Protein AF-A0A2G9TKA8-F1 (afdb_monomer)

Mean predicted aligned error: 9.2 Å

Solvent-accessible surface area (backbone atoms only — not comparable to full-atom values): 11536 Å² total; per-residue (Å²): 102,66,48,91,56,46,83,83,70,64,50,92,95,57,88,64,69,31,33,50,34,74,67,39,73,80,37,44,69,57,46,49,47,51,35,45,64,78,29,62,93,77,58,80,80,48,44,31,68,34,29,36,48,41,60,88,51,43,60,89,69,77,93,70,85,60,54,53,51,70,66,57,49,50,53,40,50,52,50,37,55,76,67,66,36,51,73,33,65,34,60,79,76,80,86,77,62,62,91,78,66,52,57,67,46,80,58,98,88,40,83,34,40,45,54,65,101,76,85,87,88,88,89,90,74,71,53,60,44,81,92,73,56,52,80,80,68,84,44,94,73,86,84,82,88,85,86,81,86,74,94,65,91,81,93,79,58,58,34,92,53,56,82,86,77,75,85,55,66,60,99,87,38,81,108

Radius of gyration: 23.27 Å; Cα contacts (8 Å, |Δi|>4): 199; chains: 1; bounding box: 53×28×71 Å

Secondary structure (DSSP, 8-state):
--GGGGGGT--TTSPP-B--STTHHHHHHHHHHHHHHHTTTT----EEEEEESS---BTT--S---SPPHHHHHHHHHHHHHTT-EEEEETSS-----TT---EEEETTEEEEBPPS-------------S--GGGTT--SS--------SS--S----TT--S----EETTEE-

Sequence (175 aa):
DPPETIECGVISGVYATVDFGERGLLLADEYFKIQADANKKRGGPRVDSEFYTGWYRTWGEKGIERDSSASVVLELTEKLCNMNASFNYYMFHGGTNFGFWNGAEYAAGDVCANRDWIDKNWKLVRLRVRDNQYKSLDQAMGFVKYSVRLNVGGSELDCSGVKDFGYVFVNRKFE

Nearest PDB structures (foldseek):
  3wf4-assembly2_B  TM=9.419E-01  e=6.529E-07  Homo sapiens
  3wf2-assembly1_A  TM=9.491E-01  e=8.482E-07  Homo sapiens
  4mad-assembly2_B  TM=9.018E-01  e=1.414E-05  Niallia circulans
  7kh2-assembly2_B  TM=3.427E-01  e=4.982E-01  Francisella tularensis subsp. novicida
  7kh2-assembly1_C  TM=3.606E-01  e=7.877E-01  Francisella tularensis subsp. novicida

InterPro domains:
  IPR001944 Glycoside hydrolase, family 35 [PR00742] (47-62)
  IPR001944 Glycoside hydrolase, family 35 [PR00742] (85-100)
  IPR001944 Glycoside hydrolase, family 35 [PTHR23421] (17-106)
  IPR017853 Glycoside hydrolase superfamily [SSF51445] (13-108)
  IPR031330 Glycoside hydrolase 35, catalytic domain [PF01301] (7-108)

Structure (mmCIF, N/CA/C/O backbone):
data_AF-A0A2G9TKA8-F1
#
_entry.id   AF-A0A2G9TKA8-F1
#
loop_
_atom_site.group_PDB
_atom_site.id
_atom_site.type_symbol
_atom_site.label_atom_id
_atom_site.label_alt_id
_atom_site.label_comp_id
_atom_site.label_asym_id
_atom_site.label_entity_id
_atom_site.label_seq_id
_atom_site.pdbx_PDB_ins_code
_atom_site.Cartn_x
_atom_site.Cartn_y
_atom_site.Cartn_z
_atom_site.occupancy
_atom_site.B_iso_or_equiv
_atom_site.auth_seq_id
_atom_site.auth_comp_id
_atom_site.auth_asym_id
_atom_site.auth_atom_id
_atom_site.pdbx_PDB_model_num
ATOM 1 N N . ASP A 1 1 ? -7.721 2.973 4.069 1.00 58.84 1 ASP A N 1
ATOM 2 C CA . ASP A 1 1 ? -8.435 4.087 3.381 1.00 58.84 1 ASP A CA 1
ATOM 3 C C . ASP A 1 1 ? -8.869 5.164 4.369 1.00 58.84 1 ASP A C 1
ATOM 5 O O . ASP A 1 1 ? -9.143 4.815 5.513 1.00 58.84 1 ASP A O 1
ATOM 9 N N . PRO A 1 2 ? -8.927 6.455 3.978 1.00 77.25 2 PRO A N 1
ATOM 10 C CA . PRO A 1 2 ? -9.388 7.509 4.880 1.00 77.25 2 PRO A CA 1
ATOM 11 C C . PRO A 1 2 ? -10.785 7.151 5.420 1.00 77.25 2 PRO A C 1
ATOM 13 O O . PRO A 1 2 ? -11.677 6.881 4.612 1.00 77.25 2 PRO A O 1
ATOM 16 N N . PRO A 1 3 ? -11.002 7.111 6.750 1.00 87.06 3 PRO A N 1
ATOM 17 C CA . PRO A 1 3 ? -12.276 6.689 7.340 1.00 87.06 3 PRO A CA 1
ATOM 18 C C . PRO A 1 3 ? -13.502 7.401 6.751 1.00 87.06 3 PRO A C 1
ATOM 20 O O . PRO A 1 3 ? -14.589 6.834 6.686 1.00 87.06 3 PRO A O 1
ATOM 23 N N . GLU A 1 4 ? -13.326 8.622 6.255 1.00 87.25 4 GLU A N 1
ATOM 24 C CA . GLU A 1 4 ? -14.347 9.453 5.626 1.00 87.25 4 GLU A CA 1
ATOM 25 C C . GLU A 1 4 ? -14.932 8.862 4.327 1.00 87.25 4 GLU A C 1
ATOM 27 O O . GLU A 1 4 ? -16.021 9.262 3.919 1.00 87.25 4 GLU A O 1
ATOM 32 N N . THR A 1 5 ? -14.260 7.908 3.670 1.00 89.81 5 THR A N 1
ATOM 33 C CA . THR A 1 5 ? -14.741 7.275 2.424 1.00 89.81 5 THR A CA 1
ATOM 34 C C . THR A 1 5 ? -15.423 5.922 2.640 1.00 89.81 5 THR A C 1
ATOM 36 O O . THR A 1 5 ? -15.787 5.258 1.664 1.00 89.81 5 THR A O 1
ATOM 39 N N . ILE A 1 6 ? -15.654 5.519 3.899 1.00 92.12 6 ILE A N 1
ATOM 40 C CA . ILE A 1 6 ? -16.153 4.182 4.262 1.00 92.12 6 ILE A CA 1
ATOM 41 C C . ILE A 1 6 ? -17.452 3.799 3.541 1.00 92.12 6 ILE A C 1
ATOM 43 O O . ILE A 1 6 ? -17.651 2.630 3.219 1.00 92.12 6 ILE A O 1
ATOM 47 N N . GLU A 1 7 ? -18.324 4.766 3.232 1.00 90.19 7 GLU A N 1
ATOM 48 C CA . GLU A 1 7 ? -19.625 4.524 2.593 1.00 90.19 7 GLU A CA 1
ATOM 49 C C . GLU A 1 7 ? -19.508 3.770 1.260 1.00 90.19 7 GLU A C 1
ATOM 51 O O . GLU A 1 7 ? -20.378 2.963 0.933 1.00 90.19 7 GLU A O 1
ATOM 56 N N . CYS A 1 8 ? -18.413 3.974 0.523 1.00 92.69 8 CYS A N 1
ATOM 57 C CA . CYS A 1 8 ? -18.154 3.303 -0.750 1.00 92.69 8 CYS A CA 1
ATOM 58 C C . CYS A 1 8 ? -17.607 1.872 -0.593 1.00 92.69 8 CYS A C 1
ATOM 60 O O . CYS A 1 8 ? -17.604 1.119 -1.565 1.00 92.69 8 CYS A O 1
ATOM 62 N N . GLY A 1 9 ? -17.136 1.498 0.601 1.00 92.56 9 GLY A N 1
ATOM 63 C CA . GLY A 1 9 ? -16.539 0.190 0.894 1.00 92.56 9 GLY A CA 1
ATOM 64 C C . GLY A 1 9 ? -17.433 -0.757 1.703 1.00 92.56 9 GLY A C 1
ATOM 65 O O . GLY A 1 9 ? -17.139 -1.949 1.792 1.00 92.56 9 GLY A O 1
ATOM 66 N N . VAL A 1 10 ? -18.530 -0.268 2.296 1.00 93.38 10 VAL A N 1
ATOM 67 C CA . VAL A 1 10 ? -19.415 -1.100 3.130 1.00 93.38 10 VAL A CA 1
ATOM 68 C C . VAL A 1 10 ? -20.194 -2.109 2.286 1.00 93.38 10 VAL A C 1
ATOM 70 O O . VAL A 1 10 ? -20.926 -1.758 1.361 1.00 93.38 10 VAL A O 1
ATOM 73 N N . ILE A 1 11 ? -20.135 -3.377 2.695 1.00 94.56 11 ILE A N 1
ATOM 74 C CA . ILE A 1 11 ? -20.922 -4.472 2.120 1.00 94.56 11 ILE A CA 1
ATOM 75 C C . ILE A 1 11 ? -21.900 -4.999 3.172 1.00 94.56 11 ILE A C 1
ATOM 77 O O . ILE A 1 11 ? -21.547 -5.227 4.329 1.00 94.56 11 ILE A O 1
ATOM 81 N N . SER A 1 12 ? -23.156 -5.225 2.773 1.00 91.75 12 SER A N 1
ATOM 82 C CA . SER A 1 12 ? -24.187 -5.726 3.687 1.00 91.75 12 SER A CA 1
ATOM 83 C C . SER A 1 12 ? -23.801 -7.077 4.300 1.00 91.75 12 SER A C 1
ATOM 85 O O . SER A 1 12 ? -23.449 -8.014 3.589 1.00 91.75 12 SER A O 1
ATOM 87 N N . GLY A 1 13 ? -23.892 -7.179 5.628 1.00 91.56 13 GLY A N 1
ATOM 88 C CA . GLY A 1 13 ? -23.567 -8.397 6.377 1.00 91.56 13 GLY A CA 1
ATOM 89 C C . GLY A 1 13 ? -22.086 -8.551 6.745 1.00 91.56 13 GLY A C 1
ATOM 90 O O . GLY A 1 13 ? -21.770 -9.395 7.586 1.00 91.56 13 GLY A O 1
ATOM 91 N N . VAL A 1 14 ? -21.203 -7.712 6.196 1.00 95.31 14 VAL A N 1
ATOM 92 C CA . VAL A 1 14 ? -19.767 -7.677 6.505 1.00 95.31 14 VAL A CA 1
ATOM 93 C C . VAL A 1 14 ? -19.493 -6.568 7.522 1.00 95.31 14 VAL A C 1
ATOM 95 O O . VAL A 1 14 ? -20.090 -5.498 7.448 1.00 95.31 14 VAL A O 1
ATOM 98 N N . TYR A 1 15 ? -18.628 -6.836 8.502 1.00 96.56 15 TYR A N 1
ATOM 99 C CA . TYR A 1 15 ? -18.245 -5.838 9.501 1.00 96.56 15 TYR A CA 1
ATOM 100 C C . TYR A 1 15 ? -17.210 -4.881 8.911 1.00 96.56 15 TYR A C 1
ATOM 102 O O . TYR A 1 15 ? -16.149 -5.330 8.484 1.00 96.56 15 TYR A O 1
ATOM 110 N N . ALA A 1 16 ? -17.521 -3.587 8.879 1.00 96.31 16 ALA A N 1
ATOM 111 C CA . ALA A 1 16 ? -16.625 -2.576 8.334 1.00 96.31 16 ALA A CA 1
ATOM 112 C C . ALA A 1 16 ? -15.624 -2.094 9.393 1.00 96.31 16 ALA A C 1
ATOM 114 O O . ALA A 1 16 ? -15.988 -1.861 10.552 1.00 96.31 16 ALA A O 1
ATOM 115 N N . THR A 1 17 ? -14.371 -1.920 8.993 1.00 96.81 17 THR A N 1
ATOM 116 C CA . THR A 1 17 ? -13.300 -1.382 9.833 1.00 96.81 17 THR A CA 1
ATOM 117 C C . THR A 1 17 ? -12.754 -0.080 9.267 1.00 96.81 17 THR A C 1
ATOM 119 O O . THR A 1 17 ? -13.165 0.348 8.190 1.00 96.81 17 THR A O 1
ATOM 122 N N . VAL A 1 18 ? -11.933 0.605 10.056 1.00 97.19 18 VAL A N 1
ATOM 123 C CA . VAL A 1 18 ? -11.286 1.867 9.684 1.00 97.19 18 VAL A CA 1
ATOM 124 C C . VAL A 1 18 ? -9.779 1.701 9.795 1.00 97.19 18 VAL A C 1
ATOM 126 O O . VAL A 1 18 ? -9.327 0.819 10.521 1.00 97.19 18 VAL A O 1
ATOM 129 N N . ASP A 1 19 ? -9.043 2.563 9.102 1.00 96.56 19 ASP A N 1
ATOM 130 C CA . ASP A 1 19 ? -7.586 2.526 9.032 1.00 96.56 19 ASP A CA 1
ATOM 131 C C . ASP A 1 19 ? -7.037 3.915 9.346 1.00 96.56 19 ASP A C 1
ATOM 133 O O . ASP A 1 19 ? -7.462 4.902 8.731 1.00 96.56 19 ASP A O 1
ATOM 137 N N . PHE A 1 20 ? -6.105 4.031 10.290 1.00 95.38 20 PHE A N 1
ATOM 138 C CA . PHE A 1 20 ? -5.449 5.310 10.556 1.00 95.38 20 PHE A CA 1
ATOM 139 C C . PHE A 1 20 ? -4.112 5.176 11.293 1.00 95.38 20 PHE A C 1
ATOM 141 O O . PHE A 1 20 ? -3.858 4.256 12.049 1.00 95.38 20 PHE A O 1
ATOM 148 N N . GLY A 1 21 ? -3.236 6.162 11.095 1.00 93.25 21 GLY A N 1
ATOM 149 C CA . GLY A 1 21 ? -1.983 6.301 11.842 1.00 93.25 21 GLY A CA 1
ATOM 150 C C . GLY A 1 21 ? -2.039 7.458 12.833 1.00 93.25 21 GLY A C 1
ATOM 151 O O . GLY A 1 21 ? -3.073 7.746 13.428 1.00 93.25 21 GLY A O 1
ATOM 152 N N . GLU A 1 22 ? -0.937 8.198 12.923 1.00 92.44 22 GLU A N 1
ATOM 153 C CA . GLU A 1 22 ? -0.707 9.350 13.810 1.00 92.44 22 GLU A CA 1
ATOM 154 C C . GLU A 1 22 ? -1.882 10.334 13.971 1.00 92.44 22 GLU A C 1
ATOM 156 O O . GLU A 1 22 ? -2.137 10.813 15.076 1.00 92.44 22 GLU A O 1
ATOM 161 N N . ARG A 1 23 ? -2.673 10.593 12.917 1.00 92.25 23 ARG A N 1
ATOM 162 C CA . ARG A 1 23 ? -3.872 11.457 13.012 1.00 92.25 23 ARG A CA 1
ATOM 163 C C . ARG A 1 23 ? -4.904 10.943 14.028 1.00 92.25 23 ARG A C 1
ATOM 165 O O . ARG A 1 23 ? -5.673 11.740 14.563 1.00 92.25 23 ARG A O 1
ATOM 172 N N . GLY A 1 24 ? -4.898 9.646 14.333 1.00 94.81 24 GLY A N 1
ATOM 173 C CA . GLY A 1 24 ? -5.718 9.012 15.364 1.00 94.81 24 GLY A CA 1
ATOM 174 C C . GLY A 1 24 ? -5.480 9.564 16.773 1.00 94.81 24 GLY A C 1
ATOM 175 O O . GLY A 1 24 ? -6.401 9.538 17.590 1.00 94.81 24 GLY A O 1
ATOM 176 N N . LEU A 1 25 ? -4.315 10.168 17.055 1.00 95.88 25 LEU A N 1
ATOM 177 C CA . LEU A 1 25 ? -4.089 10.876 18.324 1.00 95.88 25 LEU A CA 1
ATOM 178 C C . LEU A 1 25 ? -5.159 11.948 18.560 1.00 95.88 25 LEU A C 1
ATOM 180 O O . LEU A 1 25 ? -5.669 12.085 19.674 1.00 95.88 25 LEU A O 1
ATOM 184 N N . LEU A 1 26 ? -5.568 12.636 17.493 1.00 96.38 26 LEU A N 1
ATOM 185 C CA . LEU A 1 26 ? -6.599 13.669 17.528 1.00 96.38 26 LEU A CA 1
ATOM 186 C C . LEU A 1 26 ? -7.988 13.129 17.161 1.00 96.38 26 LEU A C 1
ATOM 188 O O . LEU A 1 26 ? -8.974 13.563 17.746 1.00 96.38 26 LEU A O 1
ATOM 192 N N . LEU A 1 27 ? -8.066 12.189 16.214 1.00 96.69 27 LEU A N 1
ATOM 193 C CA . LEU A 1 27 ? -9.312 11.862 15.508 1.00 96.69 27 LEU A CA 1
ATOM 194 C C . LEU A 1 27 ? -9.878 10.463 15.794 1.00 96.69 27 LEU A C 1
ATOM 196 O O . LEU A 1 27 ? -10.920 10.124 15.242 1.00 96.69 27 LEU A O 1
ATOM 200 N N . ALA A 1 28 ? -9.259 9.645 16.656 1.00 96.94 28 ALA A N 1
ATOM 201 C CA . ALA A 1 28 ? -9.723 8.267 16.881 1.00 96.94 28 ALA A CA 1
ATOM 202 C C . ALA A 1 28 ? -11.202 8.173 17.301 1.00 96.94 28 ALA A C 1
ATOM 204 O O . ALA A 1 28 ? -11.913 7.286 16.834 1.00 96.94 28 ALA A O 1
ATOM 205 N N . ASP A 1 29 ? -11.696 9.084 18.145 1.00 97.75 29 ASP A N 1
ATOM 206 C CA . ASP A 1 29 ? -13.110 9.107 18.542 1.00 97.75 29 ASP A CA 1
ATOM 207 C C . ASP A 1 29 ? -14.048 9.353 17.349 1.00 97.75 29 ASP A C 1
ATOM 209 O O . ASP A 1 29 ? -15.088 8.701 17.230 1.00 97.75 29 ASP A O 1
ATOM 213 N N . GLU A 1 30 ? -13.665 10.251 16.440 1.00 97.19 30 GLU A N 1
ATOM 214 C CA . GLU A 1 30 ? -14.412 10.548 15.215 1.00 97.19 30 GLU A CA 1
ATOM 215 C C . GLU A 1 30 ? -14.369 9.365 14.242 1.00 97.19 30 GLU A C 1
ATOM 217 O O . GLU A 1 30 ? -15.409 8.920 13.757 1.00 97.19 30 G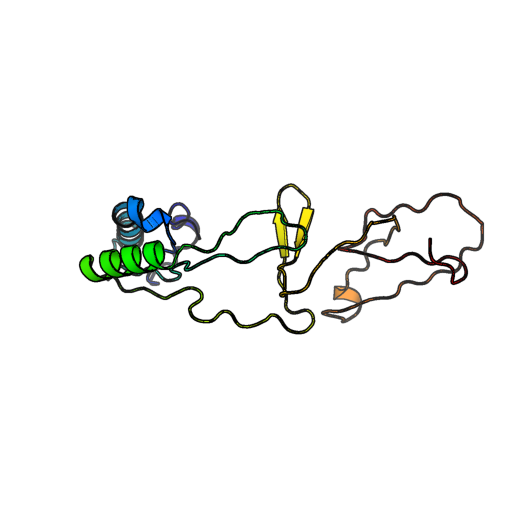LU A O 1
ATOM 222 N N . TYR A 1 31 ? -13.193 8.777 14.029 1.00 97.56 31 TYR A N 1
ATOM 223 C CA . TYR A 1 31 ? -13.033 7.615 13.157 1.00 97.56 31 TYR A CA 1
ATOM 224 C C . TYR A 1 31 ? -13.809 6.396 13.662 1.00 97.56 31 TYR A C 1
ATOM 226 O O . TYR A 1 31 ? -14.497 5.726 12.889 1.00 97.56 31 TYR A O 1
ATOM 234 N N . PHE A 1 32 ? -13.800 6.137 14.971 1.00 97.62 32 PHE A N 1
ATOM 235 C CA . PHE A 1 32 ? -14.608 5.062 15.542 1.00 97.62 32 PHE A CA 1
ATOM 236 C C . PHE A 1 32 ? -16.103 5.373 15.564 1.00 97.62 32 PHE A C 1
ATOM 238 O O . PHE A 1 32 ? -16.915 4.445 15.528 1.00 97.62 32 PHE A O 1
ATOM 245 N N . LYS A 1 33 ? -16.497 6.649 15.569 1.00 97.00 33 LYS A N 1
ATOM 246 C CA . LYS A 1 33 ? -17.891 7.028 15.334 1.00 97.00 33 LYS A CA 1
ATOM 247 C C . LYS A 1 33 ? -18.315 6.699 13.901 1.00 97.00 33 LYS A C 1
ATOM 249 O O . LYS A 1 33 ? -19.372 6.095 13.725 1.00 97.00 33 LYS A O 1
ATOM 254 N N . ILE A 1 34 ? -17.483 7.013 12.908 1.00 96.56 34 ILE A N 1
ATOM 255 C CA . ILE A 1 34 ? -17.723 6.650 11.504 1.00 96.56 34 ILE A CA 1
ATOM 256 C C . ILE A 1 34 ? -17.855 5.123 11.358 1.00 96.56 34 ILE A C 1
ATOM 258 O O . ILE A 1 34 ? -18.829 4.638 10.777 1.00 96.56 34 ILE A O 1
ATOM 262 N N . GLN A 1 35 ? -16.947 4.353 11.972 1.00 97.00 35 GLN A N 1
ATOM 263 C CA . GLN A 1 35 ? -17.034 2.888 12.014 1.00 97.00 35 GLN A CA 1
ATOM 264 C C . GLN A 1 35 ? -18.355 2.405 12.636 1.00 97.00 35 GLN A C 1
ATOM 266 O O . GLN A 1 35 ? -19.007 1.502 12.106 1.00 97.00 35 GLN A O 1
ATOM 271 N N . ALA A 1 36 ? -18.759 2.978 13.771 1.00 96.69 36 ALA A N 1
ATOM 272 C CA . ALA A 1 36 ? -19.988 2.588 14.454 1.00 96.69 36 ALA A CA 1
ATOM 273 C C . ALA A 1 36 ? -21.233 2.885 13.604 1.00 96.69 36 ALA A C 1
ATOM 275 O O . ALA A 1 36 ? -22.129 2.043 13.515 1.00 96.69 36 ALA A O 1
ATOM 276 N N . ASP A 1 37 ? -21.269 4.039 12.934 1.00 95.62 37 ASP A N 1
ATOM 277 C CA . ASP A 1 37 ? -22.380 4.448 12.075 1.00 95.62 37 ASP A CA 1
ATOM 278 C C . ASP A 1 37 ? -22.497 3.535 10.833 1.00 95.62 37 ASP A C 1
ATOM 280 O O . ASP A 1 37 ? -23.609 3.115 10.481 1.00 95.62 37 ASP A O 1
ATOM 284 N N . ALA A 1 38 ? -21.369 3.114 10.244 1.00 95.31 38 ALA A N 1
ATOM 285 C CA . ALA A 1 38 ? -21.324 2.107 9.177 1.00 95.31 38 ALA A CA 1
ATOM 286 C C . ALA A 1 38 ? -21.857 0.732 9.632 1.00 95.31 38 ALA A C 1
ATOM 288 O O . ALA A 1 38 ? -22.532 0.028 8.877 1.00 95.31 38 ALA A O 1
ATOM 289 N N . ASN A 1 39 ? -21.627 0.371 10.898 1.00 96.19 39 ASN A N 1
ATOM 290 C CA . ASN A 1 39 ? -22.025 -0.915 11.475 1.00 96.19 39 ASN A CA 1
ATOM 291 C C . ASN A 1 39 ? -23.325 -0.863 12.299 1.00 96.19 39 ASN A C 1
ATOM 293 O O . ASN A 1 39 ? -23.693 -1.861 12.925 1.00 96.19 39 ASN A O 1
ATOM 297 N N . LYS A 1 40 ? -24.069 0.252 12.280 1.00 94.06 40 LYS A N 1
ATOM 298 C CA . LYS A 1 40 ? -25.195 0.538 13.197 1.00 94.06 40 LYS A CA 1
ATOM 299 C C . LYS A 1 40 ? -26.267 -0.549 13.309 1.00 94.06 40 LYS A C 1
ATOM 301 O O . LYS A 1 40 ? -26.930 -0.657 14.333 1.00 94.06 40 LYS A O 1
ATOM 306 N N . LYS A 1 41 ? -26.462 -1.356 12.259 1.00 91.00 41 LYS A N 1
ATOM 307 C CA . LYS A 1 41 ? -27.455 -2.446 12.247 1.00 91.00 41 LYS A CA 1
ATOM 308 C C . LYS A 1 41 ? -27.052 -3.637 13.122 1.00 91.00 41 LYS A C 1
ATOM 310 O O . LYS A 1 41 ? -27.931 -4.334 13.614 1.00 91.00 41 LYS A O 1
ATOM 315 N N . ARG A 1 42 ? -25.750 -3.896 13.267 1.00 88.75 42 ARG A N 1
ATOM 316 C CA . ARG A 1 42 ? -25.200 -5.056 13.990 1.00 88.75 42 ARG A CA 1
ATOM 317 C C . ARG A 1 42 ? -24.462 -4.650 15.267 1.00 88.75 42 ARG A C 1
ATOM 319 O O . ARG A 1 42 ? -24.421 -5.437 16.208 1.00 88.75 42 ARG A O 1
ATOM 326 N N . GLY A 1 43 ? -23.897 -3.443 15.292 1.00 92.62 43 GLY A N 1
ATOM 327 C CA . GLY A 1 43 ? -22.895 -3.052 16.277 1.00 92.62 43 GLY A CA 1
ATOM 328 C C . GLY A 1 43 ? -21.610 -3.872 16.130 1.00 92.62 43 GLY A C 1
ATOM 329 O O . GLY A 1 43 ? -21.484 -4.710 15.233 1.00 92.62 43 GLY A O 1
ATOM 330 N N . GLY A 1 44 ? -20.650 -3.630 17.016 1.00 94.94 44 GLY A N 1
ATOM 331 C CA . GLY A 1 44 ? -19.400 -4.381 17.066 1.00 94.94 44 GLY A CA 1
ATOM 332 C C . GLY A 1 44 ? -18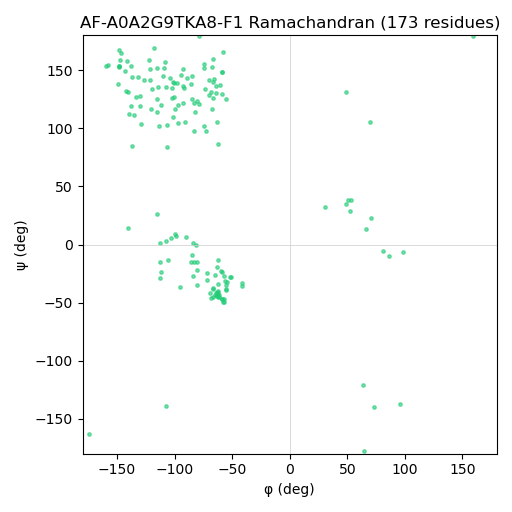.281 -3.626 17.786 1.00 94.94 44 GLY A C 1
ATOM 333 O O . GLY A 1 44 ? -18.508 -2.523 18.289 1.00 94.94 44 GLY A O 1
ATOM 334 N N . PRO A 1 45 ? -17.091 -4.241 17.890 1.00 97.62 45 PRO A N 1
ATOM 335 C CA . PRO A 1 45 ? -15.944 -3.653 18.572 1.00 97.62 45 PRO A CA 1
ATOM 336 C C . PRO A 1 45 ? -15.290 -2.540 17.745 1.00 97.62 45 PRO A C 1
ATOM 338 O O . PRO A 1 45 ? -15.337 -2.550 16.518 1.00 97.62 45 PRO A O 1
ATOM 341 N N . ARG A 1 46 ? -14.598 -1.615 18.409 1.00 98.44 46 ARG A N 1
ATOM 342 C CA . ARG A 1 46 ? -13.706 -0.674 17.720 1.00 98.44 46 ARG A CA 1
ATOM 343 C C . ARG A 1 46 ? -12.534 -1.443 17.118 1.00 98.44 46 ARG A C 1
ATOM 345 O O . ARG A 1 46 ? -11.878 -2.191 17.844 1.00 98.44 46 ARG A O 1
ATOM 352 N N . VAL A 1 47 ? -12.298 -1.286 15.818 1.00 98.31 47 VAL A N 1
ATOM 353 C CA . VAL A 1 47 ? -11.201 -1.971 15.116 1.00 98.31 47 VAL A CA 1
ATOM 354 C C . VAL A 1 47 ? -10.511 -1.025 14.144 1.00 98.31 47 VAL A C 1
ATOM 356 O O . VAL A 1 47 ? -11.162 -0.568 13.204 1.00 98.31 47 VAL A O 1
ATOM 359 N N . ASP A 1 48 ? -9.217 -0.800 14.366 1.00 97.94 48 ASP A N 1
ATOM 360 C CA . ASP A 1 48 ? -8.288 -0.165 13.425 1.00 97.94 48 ASP A CA 1
ATOM 361 C C . ASP A 1 48 ? -7.517 -1.259 12.663 1.00 97.94 48 ASP A C 1
ATOM 363 O O . ASP A 1 48 ? -6.690 -1.969 13.240 1.00 97.94 48 ASP A O 1
ATOM 367 N N . SER A 1 49 ? -7.865 -1.512 11.400 1.00 97.56 49 SER A N 1
ATOM 368 C CA . SER A 1 49 ? -7.308 -2.661 10.658 1.00 97.56 49 SER A CA 1
ATOM 369 C C . SER A 1 49 ? -5.922 -2.401 10.087 1.00 97.56 49 SER A C 1
ATOM 371 O O . SER A 1 49 ? -5.163 -3.354 9.881 1.00 97.56 49 SER A O 1
ATOM 373 N N . GLU A 1 50 ? -5.566 -1.133 9.910 1.00 96.25 50 GLU A N 1
ATOM 374 C CA . GLU A 1 50 ? -4.242 -0.709 9.483 1.00 96.25 50 GLU A CA 1
ATOM 375 C C . GLU A 1 50 ? -3.776 0.494 10.309 1.00 96.25 50 GLU A C 1
ATOM 377 O O . GLU A 1 50 ? -3.856 1.650 9.890 1.00 96.25 50 GLU A O 1
ATOM 382 N N . PHE A 1 51 ? -3.205 0.198 11.476 1.00 95.19 51 PHE A N 1
ATOM 383 C CA . PHE A 1 51 ? -2.478 1.188 12.252 1.00 95.19 51 PHE A CA 1
ATOM 384 C C . PHE A 1 51 ? -1.141 1.479 11.562 1.00 95.19 51 PHE A C 1
ATOM 386 O O . PHE A 1 51 ? -0.152 0.768 11.766 1.00 95.19 51 PHE A O 1
ATOM 393 N N . TYR A 1 52 ? -1.099 2.568 10.791 1.00 92.31 52 TYR A N 1
ATOM 394 C CA . TYR A 1 52 ? 0.107 3.042 10.111 1.00 92.31 52 TYR A CA 1
ATOM 395 C C . TYR A 1 52 ?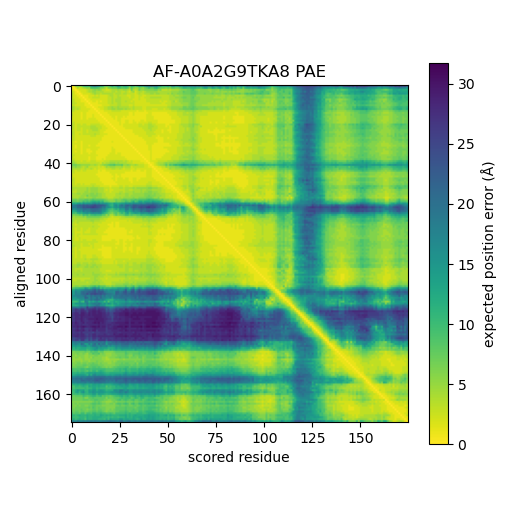 1.217 3.454 11.091 1.00 92.31 52 TYR A C 1
ATOM 397 O O . TYR A 1 52 ? 1.154 4.516 11.715 1.00 92.31 52 TYR A O 1
ATOM 405 N N . THR A 1 53 ? 2.253 2.617 11.206 1.00 89.75 53 THR A N 1
ATOM 406 C CA . THR A 1 53 ? 3.459 2.875 12.026 1.00 89.75 53 THR A CA 1
ATOM 407 C C . THR A 1 53 ? 4.501 3.730 11.303 1.00 89.75 53 THR A C 1
ATOM 409 O O . THR A 1 53 ? 5.418 4.264 11.922 1.00 89.75 53 THR A O 1
ATOM 412 N N . GLY A 1 54 ? 4.352 3.864 9.989 1.00 86.94 54 GLY A N 1
ATOM 413 C CA . GLY A 1 54 ? 5.176 4.661 9.093 1.00 86.94 54 GLY A CA 1
ATOM 414 C C . GLY A 1 54 ? 4.569 4.654 7.694 1.00 86.94 54 GLY A C 1
ATOM 415 O O . GLY A 1 54 ? 3.400 4.298 7.528 1.00 86.94 54 GLY A O 1
ATOM 416 N N . TRP A 1 55 ? 5.349 5.025 6.680 1.00 85.25 55 TRP A N 1
ATOM 417 C CA . TRP A 1 55 ? 4.853 5.087 5.303 1.00 85.25 55 TRP A CA 1
ATOM 418 C C . TRP A 1 55 ? 5.862 4.528 4.304 1.00 85.25 55 TRP A C 1
ATOM 420 O O . TRP A 1 55 ? 7.075 4.573 4.513 1.00 85.25 55 TRP A O 1
ATOM 430 N N . TYR A 1 56 ? 5.368 4.030 3.170 1.00 81.88 56 TYR A N 1
ATOM 431 C CA . TYR A 1 56 ? 6.246 3.664 2.062 1.00 81.88 56 TYR A CA 1
ATOM 432 C C . TYR A 1 56 ? 6.908 4.911 1.463 1.00 81.88 56 TYR A C 1
ATOM 434 O O . TYR A 1 56 ? 6.435 6.040 1.602 1.00 81.88 56 TYR A O 1
ATOM 442 N N . ARG A 1 57 ? 8.018 4.696 0.759 1.00 77.44 57 ARG A N 1
ATOM 443 C CA . ARG A 1 57 ? 8.732 5.748 0.030 1.00 77.44 57 ARG A CA 1
ATOM 444 C C . ARG A 1 57 ? 8.675 5.471 -1.453 1.00 77.44 57 ARG A C 1
ATOM 446 O O . ARG A 1 57 ? 8.661 4.310 -1.862 1.00 77.44 57 ARG A O 1
ATOM 453 N N . THR A 1 58 ? 8.730 6.525 -2.252 1.00 80.31 58 THR A N 1
ATOM 454 C CA . THR A 1 58 ? 8.838 6.407 -3.707 1.00 80.31 58 THR A CA 1
ATOM 455 C C . THR A 1 58 ? 10.223 6.816 -4.199 1.00 80.31 58 THR A C 1
ATOM 457 O O . THR A 1 58 ? 10.968 7.551 -3.540 1.00 80.31 58 THR A O 1
ATOM 460 N N . TRP A 1 59 ? 10.613 6.325 -5.375 1.00 78.69 59 TRP A N 1
ATOM 461 C CA . TRP A 1 59 ? 11.848 6.755 -6.027 1.00 78.69 59 TRP A CA 1
ATOM 462 C C . TRP A 1 59 ? 11.814 8.260 -6.329 1.00 78.69 59 TRP A C 1
ATOM 464 O O . TRP A 1 59 ? 10.808 8.791 -6.788 1.00 78.69 59 TRP A O 1
ATOM 474 N N . GLY A 1 60 ? 12.926 8.958 -6.073 1.00 75.69 60 GLY A N 1
ATOM 475 C CA . GLY A 1 60 ? 13.062 10.397 -6.340 1.00 75.69 60 GLY A CA 1
ATOM 476 C C . GLY A 1 60 ? 12.467 11.331 -5.277 1.00 75.69 60 GLY A C 1
ATOM 477 O O . GLY A 1 60 ? 12.693 12.540 -5.354 1.00 75.69 60 GLY A O 1
ATOM 478 N N . GLU A 1 61 ? 11.776 10.801 -4.263 1.00 72.06 61 GLU A N 1
ATOM 479 C CA .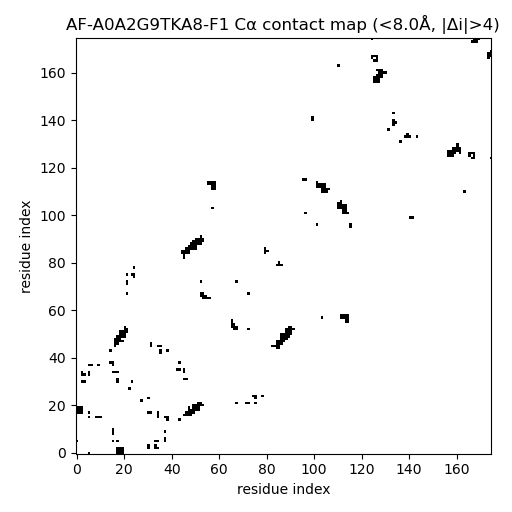 GLU A 1 61 ? 11.243 11.601 -3.160 1.00 72.06 61 GLU A CA 1
ATOM 480 C C . GLU A 1 61 ? 12.373 12.254 -2.341 1.00 72.06 61 GLU A C 1
ATOM 482 O O . GLU A 1 61 ? 13.333 11.597 -1.925 1.00 72.06 61 GLU A O 1
ATOM 487 N N . LYS A 1 62 ? 12.272 13.568 -2.101 1.00 67.38 62 LYS A N 1
ATOM 488 C CA . LYS A 1 62 ? 13.231 14.322 -1.283 1.00 67.38 62 LYS A CA 1
ATOM 489 C C . LYS A 1 62 ? 12.661 14.595 0.106 1.00 67.38 62 LYS A C 1
ATOM 491 O O . LYS A 1 62 ? 11.636 15.249 0.227 1.00 67.38 62 LYS A O 1
ATOM 496 N N . GLY A 1 63 ? 13.413 14.214 1.138 1.00 56.12 63 GLY A N 1
ATOM 497 C CA . GLY A 1 63 ? 13.423 14.940 2.412 1.00 56.12 63 GLY A CA 1
ATOM 498 C C . GLY A 1 63 ? 12.183 14.854 3.303 1.00 56.12 63 GLY A C 1
ATOM 499 O O . GLY A 1 63 ? 12.030 15.733 4.142 1.00 56.12 63 GLY A O 1
ATOM 500 N N . ILE A 1 64 ? 11.333 13.832 3.182 1.00 55.88 64 ILE A N 1
ATOM 501 C CA . ILE A 1 64 ? 10.283 13.581 4.179 1.00 55.88 64 ILE A CA 1
ATOM 502 C C . ILE A 1 64 ? 10.580 12.248 4.859 1.00 55.88 64 ILE A C 1
ATOM 504 O O . ILE A 1 64 ? 10.590 11.190 4.228 1.00 55.88 64 ILE A O 1
ATOM 508 N N . GLU A 1 65 ? 10.892 12.293 6.149 1.00 61.28 65 GLU A N 1
ATOM 509 C CA . GLU A 1 65 ? 10.746 11.133 7.019 1.00 61.28 65 GLU A CA 1
ATOM 510 C C . GLU A 1 65 ? 9.248 10.989 7.278 1.00 61.28 65 GLU A C 1
ATOM 512 O O . GLU A 1 65 ? 8.655 11.802 7.977 1.00 61.28 65 GLU A O 1
ATOM 517 N N . ARG A 1 66 ? 8.611 10.042 6.581 1.00 67.44 66 ARG A N 1
ATOM 518 C CA . ARG A 1 66 ? 7.176 9.750 6.732 1.00 67.44 66 ARG A CA 1
ATOM 519 C C . ARG A 1 66 ? 6.916 8.690 7.804 1.00 67.44 66 ARG A C 1
ATOM 521 O O . ARG A 1 66 ? 5.796 8.209 7.941 1.00 67.44 66 ARG A O 1
ATOM 528 N N . ASP A 1 67 ? 7.965 8.300 8.515 1.00 73.06 67 ASP A N 1
ATOM 529 C CA . ASP A 1 67 ? 7.892 7.315 9.575 1.00 73.06 67 ASP A CA 1
ATOM 530 C C . ASP A 1 67 ? 7.435 8.033 10.844 1.00 73.06 67 ASP A C 1
ATOM 532 O O . ASP A 1 67 ? 8.057 9.009 11.274 1.00 73.06 67 ASP A O 1
ATOM 536 N N . SER A 1 68 ? 6.321 7.586 11.425 1.00 80.06 68 SER A N 1
ATOM 537 C CA . SER A 1 68 ? 5.879 8.125 12.705 1.00 80.06 68 SER A CA 1
ATOM 538 C C . SER A 1 68 ? 6.925 7.786 13.761 1.00 80.06 68 SER A C 1
ATOM 540 O O . SER A 1 68 ? 7.449 6.672 13.824 1.00 80.06 68 SER A O 1
ATOM 542 N N . SER A 1 69 ? 7.245 8.757 14.614 1.00 88.12 69 SER A N 1
ATOM 543 C CA . SER A 1 69 ? 8.193 8.516 15.704 1.00 88.12 69 SER A CA 1
ATOM 544 C C . SER A 1 69 ? 7.701 7.387 16.618 1.00 88.12 69 SER A C 1
ATOM 546 O O . SER A 1 69 ? 6.500 7.235 16.852 1.00 88.12 69 SER A O 1
ATOM 548 N N . ALA A 1 70 ? 8.630 6.630 17.209 1.00 90.81 70 ALA A N 1
ATOM 549 C CA . ALA A 1 70 ? 8.277 5.553 18.136 1.00 90.81 70 ALA A CA 1
ATOM 550 C C . ALA A 1 70 ? 7.402 6.046 19.306 1.00 90.81 70 ALA A C 1
ATOM 552 O O . ALA A 1 70 ? 6.504 5.332 19.741 1.00 90.81 70 ALA A O 1
ATOM 553 N N . SER A 1 71 ? 7.617 7.278 19.782 1.00 93.75 71 SER A N 1
ATOM 554 C CA . SER A 1 71 ? 6.782 7.905 20.814 1.00 93.75 71 SER A CA 1
ATOM 555 C C . SER A 1 71 ? 5.340 8.117 20.360 1.00 93.75 71 SER A C 1
ATOM 557 O O . SER A 1 71 ? 4.431 7.793 21.113 1.00 93.75 71 SER A O 1
ATOM 559 N N . VAL A 1 72 ? 5.126 8.593 19.129 1.00 93.31 72 VAL A N 1
ATOM 560 C CA . VAL A 1 72 ? 3.780 8.771 18.555 1.00 93.31 72 VAL A CA 1
ATOM 561 C C . VAL A 1 72 ? 3.067 7.426 18.427 1.00 93.31 72 VAL A C 1
ATOM 563 O O . VAL A 1 72 ? 1.899 7.305 18.792 1.00 93.31 72 VAL A O 1
ATOM 566 N N . VAL A 1 73 ? 3.775 6.399 17.948 1.00 94.75 73 VAL A N 1
ATOM 567 C CA . VAL A 1 73 ? 3.207 5.052 17.808 1.00 94.75 73 VAL A CA 1
ATOM 568 C C . VAL A 1 73 ? 2.809 4.488 19.175 1.00 94.75 73 VAL A C 1
ATOM 570 O O . VAL A 1 73 ? 1.707 3.960 19.326 1.00 94.75 73 VAL A O 1
ATOM 573 N N . LEU A 1 74 ? 3.664 4.629 20.192 1.00 96.75 74 LEU A N 1
ATOM 574 C CA . LEU A 1 74 ? 3.373 4.171 21.555 1.00 96.75 74 LEU A CA 1
ATOM 575 C C . LEU A 1 74 ? 2.200 4.928 22.189 1.00 96.75 74 LEU A C 1
ATOM 577 O O . LEU A 1 74 ? 1.329 4.299 22.786 1.00 96.75 74 LEU A O 1
ATOM 581 N N . GLU A 1 75 ? 2.144 6.249 22.025 1.00 97.88 75 GLU A N 1
ATOM 582 C CA . GLU A 1 75 ? 1.055 7.078 22.550 1.00 97.88 75 GLU A CA 1
ATOM 583 C C . GLU A 1 75 ? -0.294 6.685 21.933 1.00 97.88 75 GLU A C 1
ATOM 585 O O . GLU A 1 75 ? -1.282 6.485 22.645 1.00 97.88 75 GLU A O 1
ATOM 590 N N . LEU A 1 76 ? -0.339 6.492 20.610 1.00 97.31 76 LEU A N 1
ATOM 591 C CA . LEU A 1 76 ? -1.561 6.049 19.944 1.00 97.31 76 LEU A CA 1
ATOM 592 C C . LEU A 1 76 ? -1.938 4.616 20.345 1.00 97.31 76 LEU A C 1
ATOM 594 O O . LEU A 1 76 ? -3.114 4.337 20.566 1.00 97.31 76 LEU A O 1
ATOM 598 N N . THR A 1 77 ? -0.959 3.727 20.527 1.00 98.31 77 THR A N 1
ATOM 599 C CA . THR A 1 77 ? -1.187 2.367 21.046 1.00 98.31 77 THR A CA 1
ATOM 600 C C . THR A 1 77 ? -1.871 2.402 22.412 1.00 98.31 77 THR A C 1
ATOM 602 O O . THR A 1 77 ? -2.882 1.730 22.619 1.00 98.31 77 THR A O 1
ATOM 605 N N . GLU A 1 78 ? -1.348 3.199 23.348 1.00 98.44 78 GLU A N 1
ATOM 606 C CA . GLU A 1 78 ? -1.925 3.346 24.685 1.00 98.44 78 GLU A CA 1
ATOM 607 C C . GLU A 1 78 ? -3.349 3.906 24.614 1.00 98.44 78 GLU A C 1
ATOM 609 O O . GLU A 1 78 ? -4.261 3.382 25.261 1.00 98.44 78 GLU A O 1
ATOM 614 N N . LYS A 1 79 ? -3.573 4.916 23.764 1.00 98.38 79 LYS A N 1
ATOM 615 C CA . LYS A 1 79 ? -4.908 5.467 23.515 1.00 98.38 79 LYS A CA 1
ATOM 616 C C . LYS A 1 79 ? -5.881 4.396 23.014 1.00 98.38 79 LYS A C 1
ATOM 618 O O . LYS A 1 79 ? -6.962 4.258 23.584 1.00 98.38 79 LYS A O 1
ATOM 623 N N . LEU A 1 80 ? -5.510 3.611 22.004 1.00 98.38 80 LEU A N 1
ATOM 624 C CA . LEU A 1 80 ? -6.363 2.553 21.449 1.00 98.38 80 LEU A CA 1
ATOM 625 C C . LEU A 1 80 ? -6.673 1.455 22.480 1.00 98.38 80 LEU A C 1
ATOM 627 O O . LEU A 1 80 ? -7.830 1.039 22.600 1.00 98.38 80 LEU A O 1
ATOM 631 N N . CYS A 1 81 ? -5.686 1.054 23.286 1.00 98.38 81 CYS A N 1
ATOM 632 C CA . CYS A 1 81 ? -5.882 0.137 24.411 1.00 98.38 81 CYS A CA 1
ATOM 633 C C . CYS A 1 81 ? -6.892 0.689 25.431 1.00 98.38 81 CYS A C 1
ATOM 635 O O . CYS A 1 81 ? -7.829 -0.012 25.815 1.00 98.38 81 CYS A O 1
ATOM 637 N N . ASN A 1 82 ? -6.761 1.962 25.820 1.00 98.44 82 ASN A N 1
ATOM 638 C CA . ASN A 1 82 ? -7.679 2.623 26.754 1.00 98.44 82 ASN A CA 1
ATOM 639 C C . ASN A 1 82 ? -9.105 2.762 26.192 1.00 98.44 82 ASN A C 1
ATOM 641 O O . ASN A 1 82 ? -10.077 2.782 26.947 1.00 98.44 82 ASN A O 1
ATOM 645 N N . MET A 1 83 ? -9.253 2.806 24.866 1.00 98.19 83 MET A N 1
ATOM 646 C CA . MET A 1 83 ? -10.550 2.797 24.180 1.00 98.19 83 MET A CA 1
ATOM 647 C C . MET A 1 83 ? -11.161 1.392 24.034 1.00 98.19 83 MET A C 1
ATOM 649 O O . MET A 1 83 ? -12.263 1.267 23.479 1.00 98.19 83 MET A O 1
ATOM 653 N N . ASN A 1 84 ? -10.471 0.348 24.516 1.00 98.19 84 ASN A N 1
ATOM 654 C CA . ASN A 1 84 ? -10.799 -1.063 24.298 1.00 98.19 84 ASN A CA 1
ATOM 655 C C . ASN A 1 84 ? -10.965 -1.390 22.799 1.00 98.19 84 ASN A C 1
ATOM 657 O O . ASN A 1 84 ? -11.880 -2.115 22.400 1.00 98.19 84 ASN A O 1
ATOM 661 N N . ALA A 1 85 ? -10.124 -0.778 21.960 1.00 98.56 85 ALA A N 1
ATOM 662 C CA . ALA A 1 85 ? -10.086 -1.021 20.527 1.00 98.56 85 ALA A CA 1
ATOM 663 C C . ALA A 1 85 ? -9.116 -2.161 20.200 1.00 98.56 85 ALA A C 1
ATOM 665 O O . ALA A 1 85 ? -8.060 -2.297 20.813 1.00 98.56 85 ALA A O 1
ATOM 666 N N . SER A 1 86 ? -9.473 -2.976 19.211 1.00 98.56 86 SER A N 1
ATOM 667 C CA . SER A 1 86 ? -8.520 -3.874 18.554 1.00 98.56 86 SER A CA 1
ATOM 668 C C . SER A 1 86 ? -7.791 -3.109 17.454 1.00 98.56 86 SER A C 1
ATOM 670 O O . SER A 1 86 ? -8.394 -2.263 16.796 1.00 98.56 86 SER A O 1
ATOM 672 N N . PHE A 1 87 ? -6.514 -3.404 17.234 1.00 98.12 87 PHE A N 1
ATOM 673 C CA . PHE A 1 87 ? -5.739 -2.770 16.171 1.00 98.12 87 PHE A CA 1
ATOM 674 C C . PHE A 1 87 ? -4.694 -3.720 15.585 1.00 98.12 87 PHE A C 1
ATOM 676 O O . PHE A 1 87 ? -4.306 -4.699 16.226 1.00 98.12 87 PHE A O 1
ATOM 683 N N . ASN A 1 88 ? -4.241 -3.425 14.368 1.00 97.94 88 ASN A N 1
ATOM 684 C CA . ASN A 1 88 ? -3.211 -4.185 13.665 1.00 97.94 88 ASN A CA 1
ATOM 685 C C . ASN A 1 88 ? -2.123 -3.246 13.126 1.00 97.94 88 ASN A C 1
ATOM 687 O O . ASN A 1 88 ? -2.407 -2.379 12.307 1.00 97.94 88 ASN A O 1
ATOM 691 N N . TYR A 1 89 ? -0.876 -3.430 13.568 1.00 96.12 89 TYR A N 1
ATOM 692 C CA . TYR A 1 89 ? 0.253 -2.609 13.123 1.00 96.12 89 TYR A CA 1
ATOM 693 C C . TYR A 1 89 ? 0.580 -2.848 11.646 1.00 96.12 89 TYR A C 1
ATOM 695 O O . TYR A 1 89 ? 1.054 -3.923 11.264 1.00 96.12 89 TYR A O 1
ATOM 703 N N . TYR A 1 90 ? 0.419 -1.804 10.842 1.00 91.06 90 TYR A N 1
ATOM 704 C CA . TYR A 1 90 ? 0.719 -1.791 9.421 1.00 91.06 90 TYR A CA 1
ATOM 705 C C . TYR A 1 90 ? 1.896 -0.836 9.133 1.00 91.06 90 TYR A C 1
ATOM 707 O O . TYR A 1 90 ? 1.747 0.378 9.123 1.00 91.06 90 TYR A O 1
ATOM 715 N N . MET A 1 91 ? 3.122 -1.303 8.922 1.00 89.94 91 MET A N 1
ATOM 716 C CA . MET A 1 91 ? 3.596 -2.679 9.071 1.00 89.94 91 MET A CA 1
ATOM 717 C C . MET A 1 91 ? 4.341 -2.832 10.395 1.00 89.94 91 MET A C 1
ATOM 719 O O . MET A 1 91 ? 5.167 -1.994 10.750 1.00 89.94 91 MET A O 1
ATOM 723 N N . PHE A 1 92 ? 4.126 -3.946 11.096 1.00 86.75 92 PHE A N 1
ATOM 724 C CA . PHE A 1 92 ? 5.025 -4.356 12.182 1.00 86.75 92 PHE A CA 1
ATOM 725 C C . PHE A 1 92 ? 6.399 -4.789 11.639 1.00 86.75 92 PHE A C 1
ATOM 727 O O . PHE A 1 92 ? 7.446 -4.442 12.176 1.00 86.75 92 PHE A O 1
ATOM 734 N N . HIS A 1 93 ? 6.391 -5.532 10.529 1.00 88.88 93 HIS A N 1
ATOM 735 C CA . HIS A 1 93 ? 7.575 -5.890 9.756 1.00 88.88 93 HIS A CA 1
ATOM 736 C C . HIS A 1 93 ? 7.239 -5.797 8.265 1.00 88.88 93 HIS A C 1
ATOM 738 O O . HIS A 1 93 ? 6.428 -6.575 7.769 1.00 88.88 93 HIS A O 1
ATOM 744 N N . GLY A 1 94 ? 7.834 -4.834 7.555 1.00 86.56 94 GLY A N 1
ATOM 745 C CA . GLY A 1 94 ? 7.504 -4.567 6.147 1.00 86.56 94 GLY A CA 1
ATOM 746 C C . GLY A 1 94 ? 8.230 -5.454 5.128 1.00 86.56 94 GLY A C 1
ATOM 747 O O . GLY A 1 94 ? 7.703 -5.704 4.050 1.00 86.56 94 GLY A O 1
ATOM 748 N N . GLY A 1 95 ? 9.423 -5.955 5.457 1.00 90.56 95 GLY A N 1
ATOM 749 C CA . GLY A 1 95 ? 10.218 -6.782 4.546 1.00 90.56 95 GLY A CA 1
ATOM 750 C C . GLY A 1 95 ? 10.860 -5.998 3.392 1.00 90.56 95 GLY A C 1
ATOM 751 O O . GLY A 1 95 ? 11.424 -4.921 3.586 1.00 90.56 95 GLY A O 1
ATOM 752 N N . THR A 1 96 ? 10.862 -6.581 2.191 1.00 84.81 96 THR A N 1
ATOM 753 C CA . THR A 1 96 ? 11.529 -6.045 0.989 1.00 84.81 96 THR A CA 1
ATOM 754 C C . THR A 1 96 ? 10.762 -6.474 -0.258 1.00 84.81 96 THR A C 1
ATOM 756 O O . THR A 1 96 ? 10.374 -7.641 -0.356 1.00 84.81 96 THR A O 1
ATOM 759 N N . ASN A 1 97 ? 10.586 -5.579 -1.236 1.00 82.81 97 ASN A N 1
ATOM 760 C CA . ASN A 1 97 ? 10.029 -5.966 -2.530 1.00 82.81 97 ASN A CA 1
ATOM 761 C C . ASN A 1 97 ? 11.157 -6.533 -3.400 1.00 82.81 97 ASN A C 1
ATOM 763 O O . ASN A 1 97 ? 11.937 -5.804 -3.996 1.00 82.81 97 ASN A O 1
ATOM 767 N N . PHE A 1 98 ? 11.301 -7.854 -3.466 1.00 86.94 98 PHE A N 1
ATOM 768 C CA . PHE A 1 98 ? 12.334 -8.450 -4.319 1.00 86.94 98 PHE A CA 1
ATOM 769 C C . PHE A 1 98 ? 11.960 -8.381 -5.808 1.00 86.94 98 PHE A C 1
ATOM 771 O O . PHE A 1 98 ? 10.791 -8.446 -6.179 1.00 86.94 98 PHE A O 1
ATOM 778 N N . GLY A 1 99 ? 12.959 -8.328 -6.692 1.00 89.94 99 GLY A N 1
ATOM 779 C CA . GLY A 1 99 ? 12.735 -8.391 -8.139 1.00 89.94 99 GLY A CA 1
ATOM 780 C C . GLY A 1 99 ? 11.920 -7.206 -8.670 1.00 89.94 99 GLY A C 1
ATOM 781 O O . GLY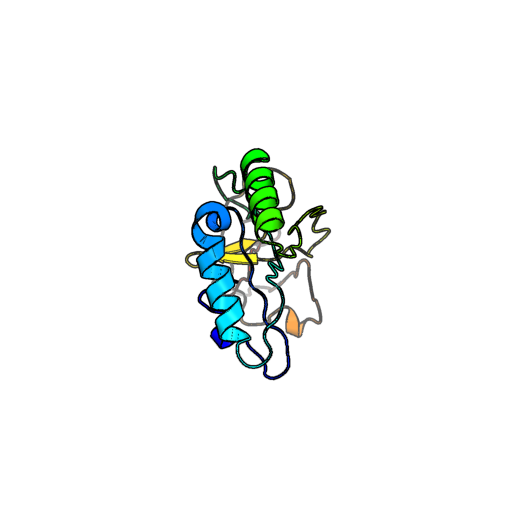 A 1 99 ? 12.354 -6.068 -8.549 1.00 89.94 99 GLY A O 1
ATOM 782 N N . PHE A 1 100 ? 10.767 -7.487 -9.286 1.00 85.06 100 PHE A N 1
ATOM 783 C CA . PHE A 1 100 ? 9.860 -6.488 -9.878 1.00 85.06 100 PHE A CA 1
ATOM 784 C C . PHE A 1 100 ? 8.501 -6.432 -9.156 1.00 85.06 100 PHE A C 1
ATOM 786 O O . PHE A 1 100 ? 7.486 -6.102 -9.764 1.00 85.06 100 PHE A O 1
ATOM 793 N N . TRP A 1 101 ? 8.464 -6.804 -7.872 1.00 85.38 101 TRP A N 1
ATOM 794 C CA . TRP A 1 101 ? 7.233 -6.830 -7.070 1.00 85.38 101 TRP A CA 1
ATOM 795 C C . TRP A 1 101 ? 6.861 -5.474 -6.454 1.00 85.38 101 TRP A C 1
ATOM 797 O O . TRP A 1 101 ? 5.867 -5.386 -5.736 1.00 85.38 101 TRP A O 1
ATOM 807 N N . ASN A 1 102 ? 7.633 -4.414 -6.709 1.00 86.88 102 ASN A N 1
ATOM 808 C CA . ASN A 1 102 ? 7.305 -3.084 -6.209 1.00 86.88 102 ASN A CA 1
ATOM 809 C C . ASN A 1 102 ? 6.005 -2.556 -6.844 1.00 86.88 102 ASN A C 1
ATOM 811 O O . ASN A 1 102 ? 5.755 -2.723 -8.037 1.00 86.88 102 ASN A O 1
ATOM 815 N N . GLY A 1 103 ? 5.202 -1.854 -6.045 1.00 84.62 103 GLY A N 1
ATOM 816 C CA . GLY A 1 103 ? 4.070 -1.074 -6.544 1.00 84.62 103 GLY A CA 1
ATOM 817 C C . GLY A 1 103 ? 4.498 0.265 -7.153 1.00 84.62 103 GLY A C 1
ATOM 818 O O . GLY A 1 103 ? 5.683 0.621 -7.155 1.00 84.62 103 GLY A O 1
ATOM 819 N N . ALA A 1 104 ? 3.513 1.024 -7.630 1.00 82.12 104 ALA A N 1
ATOM 820 C CA . ALA A 1 104 ? 3.662 2.418 -8.024 1.00 82.12 104 ALA A CA 1
ATOM 821 C C . ALA A 1 104 ? 2.364 3.194 -7.764 1.00 82.12 104 ALA A C 1
ATOM 823 O O . ALA A 1 104 ? 1.275 2.622 -7.813 1.00 82.12 104 ALA A O 1
ATOM 824 N N . GLU A 1 105 ? 2.487 4.495 -7.527 1.00 73.44 105 GLU A N 1
ATOM 825 C CA . GLU A 1 105 ? 1.369 5.423 -7.359 1.00 73.44 105 GLU A CA 1
ATOM 826 C C . GLU A 1 105 ? 1.445 6.537 -8.410 1.00 73.44 105 GLU A C 1
ATOM 828 O O . GLU A 1 105 ? 2.531 6.904 -8.861 1.00 73.44 105 GLU A O 1
ATOM 833 N N . TYR A 1 106 ? 0.295 7.090 -8.796 1.00 67.25 106 TYR A N 1
ATOM 834 C CA . TYR A 1 106 ? 0.233 8.299 -9.613 1.00 67.25 106 TYR A CA 1
ATOM 835 C C . TYR A 1 106 ? 0.168 9.534 -8.712 1.00 67.25 106 TYR A C 1
ATOM 837 O O . TYR A 1 106 ? -0.887 9.843 -8.162 1.00 67.25 106 TYR A O 1
ATOM 845 N N . ALA A 1 107 ? 1.270 10.275 -8.599 1.00 57.12 107 ALA A N 1
ATOM 846 C CA . ALA A 1 107 ? 1.307 11.541 -7.872 1.00 57.12 107 ALA A CA 1
ATOM 847 C C . ALA A 1 107 ? 1.507 12.696 -8.861 1.00 57.12 107 ALA A C 1
ATOM 849 O O . ALA A 1 107 ? 2.494 12.735 -9.587 1.00 57.12 107 ALA A O 1
ATOM 850 N N . ALA A 1 108 ? 0.557 13.638 -8.910 1.00 48.09 108 ALA A N 1
ATOM 851 C CA . ALA A 1 108 ? 0.634 14.857 -9.731 1.00 48.09 108 ALA A CA 1
ATOM 852 C C . ALA A 1 108 ? 0.948 14.646 -11.235 1.00 48.09 108 ALA A C 1
ATOM 854 O O . ALA A 1 108 ? 1.492 15.536 -11.884 1.00 48.09 108 ALA A O 1
ATOM 855 N N . GLY A 1 109 ? 0.563 13.496 -11.803 1.00 48.06 109 GLY A N 1
ATOM 856 C CA . GLY A 1 109 ? 0.779 13.161 -13.217 1.00 48.06 109 GLY A CA 1
ATOM 857 C C . GLY A 1 109 ? 2.000 12.279 -13.497 1.00 48.06 109 GLY A C 1
ATOM 858 O O . GLY A 1 109 ? 2.129 11.801 -14.623 1.00 48.06 109 GLY A O 1
ATOM 859 N N . ASP A 1 110 ? 2.824 11.994 -12.487 1.00 49.59 110 ASP A N 1
ATOM 860 C CA . ASP A 1 110 ? 3.991 11.118 -12.595 1.00 49.59 110 ASP A CA 1
ATOM 861 C C . ASP A 1 110 ? 3.722 9.741 -11.964 1.00 49.59 110 ASP A C 1
ATOM 863 O O . ASP A 1 110 ? 3.041 9.631 -10.941 1.00 49.59 110 ASP A O 1
ATOM 867 N N . VAL A 1 111 ? 4.267 8.682 -12.577 1.00 55.19 111 VAL A N 1
ATOM 868 C CA . VAL A 1 111 ? 4.306 7.332 -11.990 1.00 55.19 111 VAL A CA 1
ATOM 869 C C . VAL A 1 111 ? 5.489 7.260 -11.032 1.00 55.19 111 VAL A C 1
ATOM 871 O O . VAL A 1 111 ? 6.648 7.305 -11.446 1.00 55.19 111 VAL A O 1
ATOM 874 N N . CYS A 1 112 ? 5.196 7.105 -9.750 1.00 55.34 112 CYS A N 1
ATOM 875 C CA . CYS A 1 112 ? 6.177 7.003 -8.685 1.00 55.34 112 CYS A CA 1
ATOM 876 C C . CYS A 1 112 ? 6.235 5.555 -8.198 1.00 55.34 112 CYS A C 1
ATOM 878 O O . CYS A 1 112 ? 5.358 5.104 -7.467 1.00 55.34 112 CYS A O 1
ATOM 880 N N . ALA A 1 113 ? 7.263 4.812 -8.608 1.00 57.06 113 ALA A N 1
ATOM 881 C CA . ALA A 1 113 ? 7.486 3.454 -8.118 1.00 57.06 113 ALA A CA 1
ATOM 882 C C . ALA A 1 113 ? 7.921 3.463 -6.642 1.00 57.06 113 ALA A C 1
ATOM 884 O O . ALA A 1 113 ? 8.712 4.317 -6.223 1.00 57.06 113 ALA A O 1
ATOM 885 N N . ASN A 1 114 ? 7.429 2.500 -5.865 1.00 55.16 114 ASN A N 1
ATOM 886 C CA . ASN A 1 114 ? 7.829 2.319 -4.473 1.00 55.16 114 ASN A CA 1
ATOM 887 C C . ASN A 1 114 ? 9.300 1.885 -4.402 1.00 55.16 114 ASN A C 1
ATOM 889 O O . ASN A 1 114 ? 9.781 1.112 -5.233 1.00 55.16 114 ASN A O 1
ATOM 893 N N . ARG A 1 115 ? 10.025 2.435 -3.427 1.00 54.16 115 ARG A N 1
ATOM 894 C CA . ARG A 1 115 ? 11.475 2.309 -3.295 1.00 54.16 115 ARG A CA 1
ATOM 895 C C . ARG A 1 115 ? 11.869 1.119 -2.426 1.00 54.16 115 ARG A C 1
ATOM 897 O O . ARG A 1 115 ? 11.404 1.002 -1.297 1.00 54.16 115 ARG A O 1
ATOM 904 N N . ASP A 1 116 ? 12.848 0.358 -2.910 1.00 55.56 116 ASP A N 1
ATOM 905 C CA . ASP A 1 116 ? 13.697 -0.509 -2.089 1.00 55.56 116 ASP A CA 1
ATOM 906 C C . ASP A 1 116 ? 14.983 0.250 -1.709 1.00 55.56 116 ASP A C 1
ATOM 908 O O . ASP A 1 116 ? 15.469 1.100 -2.460 1.00 55.56 116 ASP A O 1
ATOM 912 N N . TRP A 1 117 ? 15.533 0.006 -0.520 1.00 40.91 117 TRP A N 1
ATOM 913 C CA . TRP A 1 117 ? 16.655 0.769 0.045 1.00 40.91 117 TRP A CA 1
ATOM 914 C C . TRP A 1 117 ? 17.950 0.682 -0.798 1.00 40.91 117 TRP A C 1
ATOM 916 O O . TRP A 1 117 ? 18.801 -0.141 -0.493 1.00 40.91 117 TRP A O 1
ATOM 926 N N . ILE A 1 118 ? 18.139 1.540 -1.816 1.00 33.44 118 ILE A N 1
ATOM 927 C CA . ILE A 1 118 ? 19.432 1.875 -2.473 1.00 33.44 118 ILE A CA 1
ATOM 928 C C . ILE A 1 118 ? 19.360 3.246 -3.190 1.00 33.44 118 ILE A C 1
ATOM 930 O O . ILE A 1 118 ? 18.277 3.759 -3.466 1.00 33.44 118 ILE A O 1
ATOM 934 N N . ASP A 1 119 ? 20.514 3.904 -3.364 1.00 33.41 119 ASP A N 1
ATOM 935 C CA . ASP A 1 119 ? 20.745 5.338 -3.633 1.00 33.41 119 ASP A CA 1
ATOM 936 C C . ASP A 1 119 ? 20.861 5.745 -5.135 1.00 33.41 119 ASP A C 1
ATOM 938 O O . ASP A 1 119 ? 21.339 4.981 -5.966 1.00 33.41 119 ASP A O 1
ATOM 942 N N . LYS A 1 120 ? 20.458 7.002 -5.397 1.00 35.56 120 LYS A N 1
ATOM 943 C CA . LYS A 1 120 ? 20.796 8.024 -6.433 1.00 35.56 120 LYS A CA 1
ATOM 944 C C . LYS A 1 120 ? 20.850 7.810 -7.973 1.00 35.56 120 LYS A C 1
ATOM 946 O O . LYS A 1 120 ? 21.659 7.073 -8.518 1.00 35.56 120 LYS A O 1
ATOM 951 N N . ASN A 1 121 ? 20.160 8.783 -8.605 1.00 33.41 121 ASN A N 1
ATOM 952 C CA . ASN A 1 121 ? 20.483 9.643 -9.772 1.00 33.41 121 ASN A CA 1
ATOM 953 C C . ASN A 1 121 ? 20.574 9.063 -11.190 1.00 33.41 121 ASN A C 1
ATOM 955 O O . ASN A 1 121 ? 21.653 8.627 -11.562 1.00 33.41 121 ASN A O 1
ATOM 959 N N . TRP A 1 122 ? 19.567 9.313 -12.051 1.00 34.00 122 TRP A N 1
ATOM 960 C CA . TRP A 1 122 ? 19.716 9.243 -13.523 1.00 34.00 122 TRP A CA 1
ATOM 961 C C . TRP A 1 122 ? 18.809 10.243 -14.277 1.00 34.00 122 TRP A C 1
ATOM 963 O O . TRP A 1 122 ? 17.779 10.668 -13.758 1.00 34.00 122 TRP A O 1
ATOM 973 N N . LYS A 1 123 ? 19.226 10.645 -15.491 1.00 29.83 123 LYS A N 1
ATOM 974 C CA . LYS A 1 123 ? 18.555 11.596 -16.410 1.00 29.83 123 LYS A CA 1
ATOM 975 C C . LYS A 1 123 ? 17.977 10.866 -17.644 1.00 29.83 123 LYS A C 1
ATOM 977 O O . LYS A 1 123 ? 18.516 9.837 -18.037 1.00 29.83 123 LYS A O 1
ATOM 982 N N . LEU A 1 124 ? 16.902 11.415 -18.231 1.00 31.25 124 LEU A N 1
ATOM 983 C CA . LEU A 1 124 ? 15.961 10.792 -19.191 1.00 31.25 124 LEU A CA 1
ATOM 984 C C . LEU A 1 124 ? 16.075 11.361 -20.634 1.00 31.25 124 LEU A C 1
ATOM 986 O O . LEU A 1 124 ? 16.259 12.570 -20.775 1.00 31.25 124 LEU A O 1
ATOM 990 N N . VAL A 1 125 ? 15.886 10.527 -21.679 1.00 30.11 125 VAL A N 1
ATOM 991 C CA . VAL A 1 125 ? 15.755 10.896 -23.124 1.00 30.11 125 VAL A CA 1
ATOM 992 C C . VAL A 1 125 ? 14.678 10.010 -23.841 1.00 30.11 125 VAL A C 1
ATOM 994 O O . VAL A 1 125 ? 14.328 8.951 -23.330 1.00 30.11 125 VAL A O 1
ATOM 997 N N . ARG A 1 126 ? 14.100 10.465 -24.982 1.00 36.19 126 ARG A N 1
ATOM 998 C CA . ARG A 1 126 ? 12.741 10.202 -25.575 1.00 36.19 126 ARG A CA 1
ATOM 999 C C . ARG A 1 126 ? 12.675 9.143 -26.752 1.00 36.19 126 ARG A C 1
ATOM 1001 O O . ARG A 1 126 ? 13.382 9.332 -27.733 1.00 36.19 126 ARG A O 1
ATOM 1008 N N . LEU A 1 127 ? 11.803 8.086 -26.702 1.00 34.28 127 LEU A N 1
ATOM 1009 C CA . LEU A 1 127 ? 11.370 7.075 -27.766 1.00 34.28 127 LEU A CA 1
ATOM 1010 C C . LEU A 1 127 ? 9.866 6.517 -27.906 1.00 34.28 127 LEU A C 1
ATOM 1012 O O . LEU A 1 127 ? 9.313 6.043 -26.926 1.00 34.28 127 LEU A O 1
ATOM 1016 N N . ARG A 1 128 ? 9.147 6.438 -29.066 1.00 35.78 128 ARG A N 1
ATOM 1017 C CA . ARG A 1 128 ? 7.649 6.226 -29.164 1.00 35.78 128 ARG A CA 1
ATOM 1018 C C . ARG A 1 128 ? 7.344 4.798 -29.504 1.00 35.78 128 ARG A C 1
ATOM 1020 O O . ARG A 1 128 ? 7.513 4.374 -30.641 1.00 35.78 128 ARG A O 1
ATOM 1027 N N . VAL A 1 129 ? 6.795 4.097 -28.524 1.00 44.34 129 VAL A N 1
ATOM 1028 C CA . VAL A 1 129 ? 6.238 2.760 -28.689 1.00 44.34 129 VAL A CA 1
ATOM 1029 C C . VAL A 1 129 ? 4.727 2.904 -28.882 1.00 44.34 129 VAL A C 1
ATOM 1031 O O . VAL A 1 129 ? 4.053 3.481 -28.035 1.00 44.34 129 VAL A O 1
ATOM 1034 N N . ARG A 1 130 ? 4.188 2.441 -30.016 1.00 41.94 130 ARG A N 1
ATOM 1035 C CA . ARG A 1 130 ? 2.734 2.319 -30.220 1.00 41.94 130 ARG A CA 1
ATOM 1036 C C . ARG A 1 130 ? 2.239 1.039 -29.541 1.00 41.94 130 ARG A C 1
ATOM 1038 O O . ARG A 1 130 ? 2.750 -0.029 -29.855 1.00 41.94 130 ARG A O 1
ATOM 1045 N N . ASP A 1 131 ? 1.278 1.192 -28.632 1.00 44.44 131 ASP A N 1
ATOM 1046 C CA . ASP A 1 131 ? 0.189 0.289 -28.210 1.00 44.44 131 ASP A CA 1
ATOM 1047 C C . ASP A 1 131 ? 0.362 -1.243 -28.258 1.00 44.44 131 ASP A C 1
ATOM 1049 O O . ASP A 1 131 ? -0.618 -1.968 -28.392 1.00 44.44 131 ASP A O 1
ATOM 1053 N N . ASN A 1 132 ? 1.565 -1.771 -28.041 1.00 48.53 132 ASN A N 1
ATOM 1054 C CA . ASN A 1 132 ? 1.755 -3.162 -27.629 1.00 48.53 132 ASN A CA 1
ATOM 1055 C C . ASN A 1 132 ? 2.156 -3.174 -26.157 1.00 48.53 132 ASN A C 1
ATOM 1057 O O . ASN A 1 132 ? 3.328 -3.151 -25.796 1.00 48.53 132 ASN A O 1
ATOM 1061 N N . GLN A 1 133 ? 1.141 -3.124 -25.297 1.00 58.41 133 GLN A N 1
ATOM 1062 C CA . GLN A 1 133 ? 1.294 -3.283 -23.853 1.00 58.41 133 GLN A CA 1
ATOM 1063 C C . GLN A 1 133 ? 1.921 -4.658 -23.550 1.00 58.41 133 GLN A C 1
ATOM 1065 O O . GLN A 1 133 ? 1.610 -5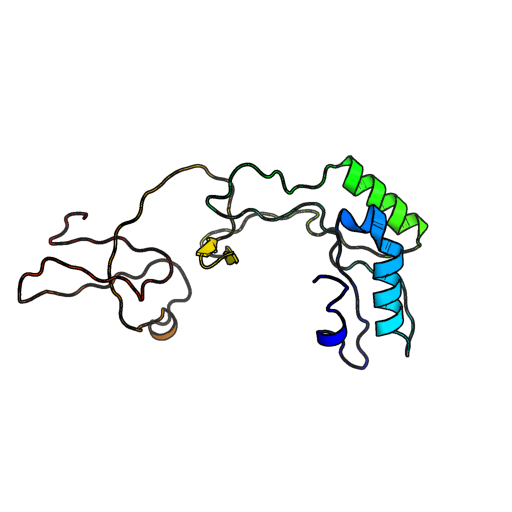.624 -24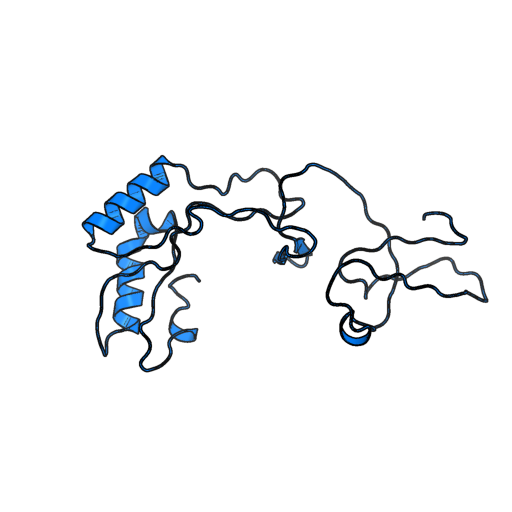.237 1.00 58.41 133 GLN A O 1
ATOM 1070 N N . TYR A 1 134 ? 2.711 -4.780 -22.475 1.00 57.59 134 TYR A N 1
ATOM 1071 C CA . TYR A 1 134 ? 3.269 -6.052 -21.964 1.00 57.59 134 TYR A CA 1
ATOM 1072 C C . TYR A 1 134 ? 2.274 -7.233 -21.980 1.00 57.59 134 TYR A C 1
ATOM 1074 O O . TYR A 1 134 ? 2.648 -8.372 -22.252 1.00 57.59 134 TYR A O 1
ATOM 1082 N N . LYS A 1 135 ? 0.982 -6.945 -21.767 1.00 58.50 135 LYS A N 1
ATOM 1083 C CA . LYS A 1 135 ? -0.119 -7.919 -21.791 1.00 58.50 135 LYS A CA 1
ATOM 1084 C C . LYS A 1 135 ? -0.252 -8.700 -23.104 1.00 58.50 135 LYS A C 1
ATOM 1086 O O . LYS A 1 135 ? -0.756 -9.813 -23.066 1.00 58.50 135 LYS A O 1
ATOM 1091 N N . SER A 1 136 ? 0.173 -8.154 -24.247 1.00 68.44 136 SER A N 1
ATOM 1092 C CA . SER A 1 136 ? 0.135 -8.881 -25.527 1.00 68.44 136 SER A CA 1
ATOM 1093 C C . SER A 1 136 ? 1.355 -9.775 -25.764 1.00 68.44 136 SER A C 1
ATOM 1095 O O . SER A 1 136 ? 1.351 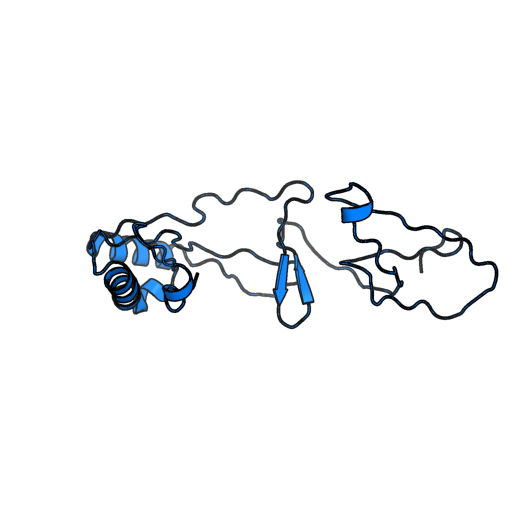-10.557 -26.710 1.00 68.44 136 SER A O 1
ATOM 1097 N N . LEU A 1 137 ? 2.384 -9.676 -24.915 1.00 73.50 137 LEU A N 1
ATOM 1098 C CA . LEU A 1 137 ? 3.651 -10.402 -25.036 1.00 73.50 137 LEU A CA 1
ATOM 1099 C C . LEU A 1 137 ? 3.768 -11.593 -24.070 1.00 73.50 137 LEU A C 1
ATOM 1101 O O . LEU A 1 137 ? 4.835 -12.192 -24.001 1.00 73.50 137 LEU A O 1
ATOM 1105 N N . ASP A 1 138 ? 2.704 -11.912 -23.319 1.00 82.12 138 ASP A N 1
ATOM 1106 C CA . ASP A 1 138 ? 2.710 -12.910 -22.231 1.00 82.12 138 ASP A CA 1
ATOM 1107 C C . ASP A 1 138 ? 3.879 -12.713 -21.243 1.00 82.12 138 ASP A C 1
ATOM 1109 O O . ASP A 1 138 ? 4.484 -13.647 -20.723 1.00 82.12 138 ASP A O 1
ATOM 1113 N N . GLN A 1 139 ? 4.234 -11.447 -21.003 1.00 80.75 139 GLN A N 1
ATOM 1114 C CA . GLN A 1 139 ? 5.295 -11.058 -20.086 1.00 80.75 139 GLN A CA 1
ATOM 1115 C C . GLN A 1 139 ? 4.703 -10.173 -18.994 1.00 80.75 139 GLN A C 1
ATOM 1117 O O . GLN A 1 139 ? 4.209 -9.081 -19.264 1.00 80.75 139 GLN A O 1
ATOM 1122 N N . ALA A 1 140 ? 4.763 -10.637 -17.747 1.00 82.75 140 ALA A N 1
ATOM 1123 C CA . ALA A 1 140 ? 4.201 -9.902 -16.616 1.00 82.75 140 ALA A CA 1
ATOM 1124 C C . ALA A 1 140 ? 5.124 -8.781 -16.106 1.00 82.75 140 ALA A C 1
ATOM 1126 O O . ALA A 1 140 ? 4.634 -7.756 -15.643 1.00 82.75 140 ALA A O 1
ATOM 1127 N N . MET A 1 141 ? 6.449 -8.982 -16.156 1.00 86.56 141 MET A N 1
ATOM 1128 C CA . MET A 1 141 ? 7.440 -8.127 -15.486 1.00 86.56 141 MET A CA 1
ATOM 1129 C C . MET A 1 141 ? 8.771 -8.055 -16.248 1.00 86.56 141 MET A C 1
ATOM 1131 O O . MET A 1 141 ? 9.056 -8.870 -17.130 1.00 86.56 141 MET A O 1
ATOM 1135 N N . GLY A 1 142 ? 9.627 -7.109 -15.861 1.00 86.19 142 GLY A N 1
ATOM 1136 C CA . GLY A 1 142 ? 11.004 -7.002 -16.335 1.00 86.19 142 GLY A CA 1
ATOM 1137 C C . GLY A 1 142 ? 11.177 -6.027 -17.492 1.00 86.19 142 GLY A C 1
ATOM 1138 O O . GLY A 1 142 ? 10.653 -4.919 -17.456 1.00 86.19 142 GLY A O 1
ATOM 1139 N N . PHE A 1 143 ? 11.963 -6.424 -18.493 1.00 86.31 143 PHE A N 1
ATOM 1140 C CA . PHE A 1 143 ? 12.333 -5.566 -19.617 1.00 86.31 143 PHE A CA 1
ATOM 1141 C C . PHE A 1 143 ? 11.897 -6.188 -20.941 1.00 86.31 143 PHE A C 1
ATOM 1143 O O . PHE A 1 143 ? 12.050 -7.394 -21.145 1.00 86.31 143 PHE A O 1
ATOM 1150 N N . VAL A 1 144 ? 11.427 -5.352 -21.866 1.00 83.69 144 VAL A N 1
ATOM 1151 C CA . VAL A 1 144 ? 11.143 -5.726 -23.256 1.00 83.69 144 VAL A CA 1
ATOM 1152 C C . VAL A 1 144 ? 12.012 -4.891 -24.178 1.00 83.69 144 VAL A C 1
ATOM 1154 O O . VAL A 1 144 ? 12.099 -3.669 -24.052 1.00 83.69 144 VAL A O 1
ATOM 1157 N N . LYS A 1 145 ? 12.636 -5.556 -25.151 1.00 86.19 145 LYS A N 1
ATOM 1158 C CA . LYS A 1 145 ? 13.377 -4.895 -26.220 1.00 86.19 145 LYS A CA 1
ATOM 1159 C C . LYS A 1 145 ? 12.525 -4.827 -27.482 1.00 86.19 145 LYS A C 1
ATOM 1161 O O . LYS A 1 145 ?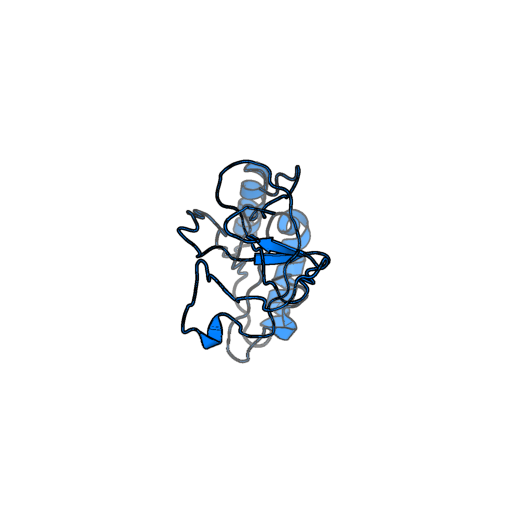 12.268 -5.846 -28.116 1.00 86.19 145 LYS A O 1
ATOM 1166 N N . TYR A 1 146 ? 12.206 -3.610 -27.906 1.00 82.38 146 TYR A N 1
ATOM 1167 C CA . TYR A 1 146 ? 11.652 -3.340 -29.231 1.00 82.38 146 TYR A CA 1
ATOM 1168 C C . TYR A 1 146 ? 12.785 -3.003 -30.206 1.00 82.38 146 TYR A C 1
ATOM 1170 O O . TYR A 1 146 ? 13.709 -2.263 -29.867 1.00 82.38 146 TYR A O 1
ATOM 1178 N N . SER A 1 147 ? 12.752 -3.559 -31.419 1.00 84.75 147 SER A N 1
ATOM 1179 C CA . SER A 1 147 ? 13.766 -3.292 -32.444 1.00 84.75 147 SER A CA 1
ATOM 1180 C C . SER A 1 147 ? 13.127 -3.164 -33.819 1.00 84.75 147 SER A C 1
ATOM 1182 O O . SER A 1 147 ? 12.331 -4.008 -34.223 1.00 84.75 147 SER A O 1
ATOM 1184 N N . VAL A 1 148 ? 13.495 -2.105 -34.539 1.00 83.81 148 VAL A N 1
ATOM 1185 C CA . VAL A 1 148 ? 13.039 -1.826 -35.901 1.00 83.81 148 VAL A CA 1
ATOM 1186 C C . VAL A 1 148 ? 14.223 -1.367 -36.747 1.00 83.81 148 VAL A C 1
ATOM 1188 O O . VAL A 1 148 ? 15.120 -0.681 -36.254 1.00 83.81 148 VAL A O 1
ATOM 1191 N N . ARG A 1 149 ? 14.242 -1.748 -38.029 1.00 85.50 149 ARG A N 1
ATOM 1192 C CA . ARG A 1 149 ? 15.172 -1.189 -39.015 1.00 85.50 149 ARG A CA 1
ATOM 1193 C C . ARG A 1 149 ? 14.490 -0.018 -39.717 1.00 85.50 149 ARG A C 1
ATOM 1195 O O . ARG A 1 149 ? 13.446 -0.196 -40.337 1.00 85.50 149 ARG A O 1
ATOM 1202 N N . LEU A 1 150 ? 15.099 1.160 -39.636 1.00 82.19 150 LEU A N 1
ATOM 1203 C CA . LEU A 1 150 ? 14.658 2.336 -40.380 1.00 82.19 150 LEU A CA 1
ATOM 1204 C C . LEU A 1 150 ? 15.271 2.300 -41.784 1.00 82.19 150 LEU A C 1
ATOM 1206 O O . LEU A 1 150 ? 16.486 2.177 -41.926 1.00 82.19 150 LEU A O 1
ATOM 1210 N N . ASN A 1 151 ? 14.429 2.389 -42.814 1.00 82.56 151 ASN A N 1
ATOM 1211 C CA . ASN A 1 151 ? 14.876 2.408 -44.214 1.00 82.56 151 ASN A CA 1
ATOM 1212 C C . ASN A 1 151 ? 15.248 3.819 -44.698 1.00 82.56 151 ASN A C 1
ATOM 1214 O O . ASN A 1 151 ? 15.899 3.967 -45.726 1.00 82.56 151 ASN A O 1
ATOM 1218 N N . VAL A 1 152 ? 14.839 4.846 -43.952 1.00 82.25 152 VAL A N 1
ATOM 1219 C CA . VAL A 1 152 ? 15.156 6.256 -44.184 1.00 82.25 152 VAL A CA 1
ATOM 1220 C C . VAL A 1 152 ? 15.625 6.885 -42.876 1.00 82.25 152 VAL A C 1
ATOM 1222 O O . VAL A 1 152 ? 15.144 6.518 -41.802 1.00 82.25 152 VAL A O 1
ATOM 1225 N N . GLY A 1 153 ? 16.587 7.804 -42.965 1.00 75.00 153 GLY A N 1
ATOM 1226 C CA . GLY A 1 153 ? 17.047 8.577 -41.814 1.00 75.00 153 GLY A CA 1
ATOM 1227 C C . GLY A 1 153 ? 15.969 9.540 -41.314 1.00 75.00 153 GLY A C 1
ATOM 1228 O O . GLY A 1 153 ? 15.122 9.989 -42.084 1.00 75.00 153 GLY A O 1
ATOM 1229 N N . GLY A 1 154 ? 16.016 9.865 -40.027 1.00 74.88 154 GLY A N 1
ATOM 1230 C CA . GLY A 1 154 ? 15.157 10.856 -39.383 1.00 74.88 154 GLY A CA 1
ATOM 1231 C C . GLY A 1 154 ? 15.920 11.570 -38.271 1.00 74.88 154 GLY A C 1
ATOM 1232 O O . GLY A 1 154 ? 16.990 11.116 -37.869 1.00 74.88 154 GLY A O 1
ATOM 1233 N N . SER A 1 155 ? 15.384 12.695 -37.800 1.00 76.00 155 SER A N 1
ATOM 1234 C CA . SER A 1 155 ? 16.011 13.535 -36.768 1.00 76.00 155 SER A CA 1
ATOM 1235 C C . SER A 1 155 ? 15.253 13.556 -35.443 1.00 76.00 155 SER A C 1
ATOM 1237 O O . SER A 1 155 ? 15.804 14.004 -34.444 1.00 76.00 155 SER A O 1
ATOM 1239 N N . GLU A 1 156 ? 13.996 13.107 -35.426 1.00 79.19 156 GLU A N 1
ATOM 1240 C CA . GLU A 1 156 ? 13.146 13.150 -34.240 1.00 79.19 156 GLU A CA 1
ATOM 1241 C C . GLU A 1 156 ? 12.561 11.777 -33.931 1.00 79.19 156 GLU A C 1
ATOM 1243 O O . GLU A 1 156 ? 12.163 11.016 -34.817 1.00 79.19 156 GLU A O 1
ATOM 1248 N N . LEU A 1 157 ? 12.502 11.495 -32.636 1.00 74.44 157 LEU A N 1
ATOM 1249 C CA . LEU A 1 157 ? 11.966 10.283 -32.072 1.00 74.44 157 LEU A CA 1
ATOM 1250 C C . LEU A 1 157 ? 10.959 10.692 -30.991 1.00 74.44 157 LEU A C 1
ATOM 1252 O O . LEU A 1 157 ? 11.322 11.155 -29.912 1.00 74.44 157 LEU A O 1
ATOM 1256 N N . ASP A 1 158 ? 9.671 10.591 -31.315 1.00 74.50 158 ASP A N 1
ATOM 1257 C CA . ASP A 1 158 ? 8.568 10.808 -30.361 1.00 74.50 158 ASP A CA 1
ATOM 1258 C C . ASP A 1 158 ? 8.713 9.830 -29.179 1.00 74.50 158 ASP A C 1
ATOM 1260 O O . ASP A 1 158 ? 9.459 8.893 -29.364 1.00 74.50 158 ASP A O 1
ATOM 1264 N N . CYS A 1 159 ? 8.043 9.963 -28.017 1.00 68.38 159 CYS A N 1
ATOM 1265 C CA . CYS A 1 159 ? 7.995 8.907 -26.984 1.00 68.38 159 CYS A CA 1
ATOM 1266 C C . CYS A 1 159 ? 6.726 8.621 -26.208 1.00 68.38 159 CYS A C 1
ATOM 1268 O O . CYS A 1 159 ? 6.742 7.892 -25.217 1.00 68.38 159 CYS A O 1
ATOM 1270 N N . SER A 1 160 ? 5.609 9.147 -26.685 1.00 67.50 160 SER A N 1
ATOM 1271 C CA . SER A 1 160 ? 4.404 9.289 -25.871 1.00 67.50 160 SER A CA 1
ATOM 1272 C C . SER A 1 160 ? 3.772 7.993 -25.334 1.00 67.50 160 SER A C 1
ATOM 1274 O O . SER A 1 160 ? 2.881 8.081 -24.502 1.00 67.50 160 SER A O 1
ATOM 1276 N N . GLY A 1 161 ? 4.163 6.811 -25.826 1.00 69.62 161 GLY A N 1
ATOM 1277 C CA . GLY A 1 161 ? 3.593 5.519 -25.415 1.00 69.62 161 GLY A CA 1
ATOM 1278 C C . GLY A 1 161 ? 4.495 4.646 -24.537 1.00 69.62 161 GLY A C 1
ATOM 1279 O O . GLY A 1 161 ? 4.106 3.527 -24.209 1.00 69.62 161 GLY A O 1
ATOM 1280 N N . VAL A 1 162 ? 5.691 5.116 -24.160 1.00 75.75 162 VAL A N 1
ATOM 1281 C CA . VAL A 1 162 ? 6.553 4.380 -23.220 1.00 75.75 162 VAL A CA 1
ATOM 1282 C C . VAL A 1 162 ? 5.924 4.377 -21.834 1.00 75.75 162 VAL A C 1
ATOM 1284 O O . VAL A 1 162 ? 5.516 5.419 -21.330 1.00 75.75 162 VAL A O 1
ATOM 1287 N N . LYS A 1 163 ? 5.870 3.189 -21.231 1.00 77.88 163 LYS A N 1
ATOM 1288 C CA . LYS A 1 163 ? 5.467 2.966 -19.845 1.00 77.88 163 LYS A CA 1
ATOM 1289 C C . LYS A 1 163 ? 6.457 1.992 -19.198 1.00 77.88 163 LYS A C 1
ATOM 1291 O O . LYS A 1 163 ? 6.523 0.846 -19.636 1.00 77.88 163 LYS A O 1
ATOM 1296 N N . ASP A 1 164 ? 7.294 2.383 -18.241 1.00 74.81 164 ASP A N 1
ATOM 1297 C CA . ASP A 1 164 ? 7.430 3.713 -17.604 1.00 74.81 164 ASP A CA 1
ATOM 1298 C C . ASP A 1 164 ? 8.756 4.413 -17.943 1.00 74.81 164 ASP A C 1
ATOM 1300 O O . ASP A 1 164 ? 8.842 5.638 -17.941 1.00 74.81 164 ASP A O 1
ATOM 1304 N N . PHE A 1 165 ? 9.784 3.646 -18.314 1.00 82.31 165 PHE A N 1
ATOM 1305 C CA . PHE A 1 165 ? 11.112 4.142 -18.677 1.00 82.31 165 PHE A CA 1
ATOM 1306 C C . PHE A 1 165 ? 11.690 3.303 -19.826 1.00 82.31 165 PHE A C 1
ATOM 1308 O O . PHE A 1 165 ? 11.403 2.110 -19.936 1.00 82.31 165 PHE A O 1
ATOM 1315 N N . GLY A 1 166 ? 12.523 3.900 -20.683 1.00 83.50 166 GLY A N 1
ATOM 1316 C CA . GLY A 1 166 ? 13.165 3.195 -21.793 1.00 83.50 166 GLY A CA 1
ATOM 1317 C C . GLY A 1 166 ? 14.544 3.748 -22.137 1.00 83.50 166 GLY A C 1
ATOM 1318 O O . GLY A 1 166 ? 14.826 4.922 -21.918 1.00 83.50 166 GLY A O 1
ATOM 1319 N N . TYR A 1 167 ? 15.392 2.891 -22.706 1.00 85.44 167 TYR A N 1
ATOM 1320 C CA . TYR A 1 167 ? 16.703 3.261 -23.239 1.00 85.44 167 TYR A CA 1
ATOM 1321 C C . TYR A 1 167 ? 16.671 3.221 -24.768 1.00 85.44 167 TYR A C 1
ATOM 1323 O O . TYR A 1 167 ? 16.158 2.263 -25.356 1.00 85.44 167 TYR A O 1
ATOM 1331 N N . VAL A 1 168 ? 17.240 4.239 -25.414 1.00 86.44 168 VAL A N 1
ATOM 1332 C CA . VAL A 1 168 ? 17.288 4.354 -26.876 1.00 86.44 168 VAL A CA 1
ATOM 1333 C C . VAL A 1 168 ? 18.669 3.963 -27.381 1.00 86.44 168 VAL A C 1
ATOM 1335 O O . VAL A 1 168 ? 19.683 4.400 -26.845 1.00 86.44 168 VAL A O 1
ATOM 1338 N N . PHE A 1 169 ? 18.710 3.149 -28.438 1.00 86.81 169 PHE A N 1
ATOM 1339 C CA . PHE A 1 169 ? 19.953 2.836 -29.135 1.00 86.81 169 PHE A CA 1
ATOM 1340 C C . PHE A 1 169 ? 19.773 2.956 -30.645 1.00 86.81 169 PHE A C 1
ATOM 1342 O O . PHE A 1 169 ? 18.916 2.283 -31.225 1.00 86.81 169 PHE A O 1
ATOM 1349 N N . VAL A 1 170 ? 20.638 3.731 -31.300 1.00 87.25 170 VAL A N 1
ATOM 1350 C CA . VAL A 1 170 ? 20.698 3.853 -32.763 1.00 87.25 170 VAL A CA 1
ATOM 1351 C C . VAL A 1 170 ? 22.034 3.299 -33.239 1.00 87.25 170 VAL A C 1
ATOM 1353 O O . VAL A 1 170 ? 23.095 3.668 -32.747 1.00 87.25 170 VAL A O 1
ATOM 1356 N N . ASN A 1 171 ? 22.010 2.337 -34.168 1.00 88.31 171 ASN A N 1
ATOM 1357 C CA . ASN A 1 171 ? 23.224 1.665 -34.659 1.00 88.31 171 ASN A CA 1
ATOM 1358 C C . ASN A 1 171 ? 24.142 1.139 -33.532 1.00 88.31 171 ASN A C 1
ATOM 1360 O O . ASN A 1 171 ? 25.366 1.175 -33.644 1.00 88.31 171 ASN A O 1
ATOM 1364 N N . ARG A 1 172 ? 23.532 0.621 -32.453 1.00 86.81 172 ARG A N 1
ATOM 1365 C CA . ARG A 1 172 ? 24.198 0.115 -31.234 1.00 86.81 172 ARG A CA 1
ATOM 1366 C C . ARG A 1 172 ? 24.927 1.178 -30.399 1.00 86.81 172 ARG A C 1
ATOM 1368 O O . ARG A 1 172 ? 25.684 0.810 -29.506 1.00 86.81 172 ARG A O 1
ATOM 1375 N N . LYS A 1 173 ? 24.697 2.465 -30.655 1.00 85.62 173 LYS A N 1
ATOM 1376 C CA . LYS A 1 173 ? 25.159 3.567 -29.808 1.00 85.62 173 LYS A CA 1
ATOM 1377 C C . LYS A 1 173 ? 24.004 4.065 -28.951 1.00 85.62 173 LYS A C 1
ATOM 1379 O O . LYS A 1 173 ? 22.869 4.075 -29.419 1.00 85.62 173 LYS A O 1
ATOM 1384 N N . PHE A 1 174 ? 24.305 4.379 -27.696 1.00 83.31 174 PHE A N 1
ATOM 1385 C CA . PHE A 1 174 ? 23.356 4.994 -26.776 1.00 83.31 174 PHE A CA 1
ATOM 1386 C C . PHE A 1 174 ? 23.163 6.460 -27.172 1.00 83.31 174 PHE A C 1
ATOM 1388 O O . PHE A 1 174 ? 24.160 7.133 -27.447 1.00 83.31 174 PHE A O 1
ATOM 1395 N N . GLU A 1 175 ? 21.909 6.900 -27.221 1.00 73.25 175 GLU A N 1
ATOM 1396 C CA . GLU A 1 175 ? 21.505 8.286 -27.503 1.00 73.25 175 GLU A CA 1
ATOM 1397 C C . GLU A 1 175 ? 21.002 8.973 -26.228 1.00 73.25 175 GLU A C 1
ATOM 1399 O O . GLU A 1 175 ? 20.267 8.310 -25.456 1.00 73.25 175 GLU A O 1
#

pLDDT: mean 80.26, std 18.7, range [29.83, 98.56]

Foldseek 3Di:
DALVVQVVVQDPPDQDAAADELCCLPCVVVSQVSSCVSVVVPGDAHEHEEHEQFDFDFPPDPDDRRGDDPVSRVSSVVVCVVSVYHYDYHVPDDDFQPDFNWDWDQDPNATTTTDDPDDDDDDADAADDPDPPCVVVPHDDDDDDDDDDDPDDDDDHHHPPDPPGDWDDDPNDTD

Organism: Teladorsagia circumcincta (NCBI:txid45464)